Protein AF-A0A226QR18-F1 (afdb_monomer_lite)

Secondary structure (DSSP, 8-state):
--HHHHHHHHHTT--S-EEEEE-S--HHHHHHHHHHHHHHHHTTS--S-EEEEETT------SEE-HHHHHHHHHTT--EEEEETTEEEEEEE-TTS-EEEEETTTEEEE----HHHHT---EEE-----

InterPro domains:
  IPR021361 Thoeris anti-defense 2-like domain [PF11195] (66-125)

pLDDT: mean 78.33, std 12.56, range [46.28, 95.0]

Structure (mmCIF, N/CA/C/O backbone):
data_AF-A0A226QR18-F1
#
_entry.id   AF-A0A226QR18-F1
#
loop_
_atom_site.group_PDB
_atom_site.id
_atom_site.type_symbol
_atom_site.label_atom_id
_atom_site.label_alt_id
_atom_site.label_comp_id
_atom_site.label_asym_id
_atom_site.label_entity_id
_atom_site.label_seq_id
_atom_site.pdbx_PDB_ins_code
_atom_site.Cartn_x
_atom_site.Cartn_y
_atom_site.Cartn_z
_atom_site.occupancy
_atom_site.B_iso_or_equiv
_atom_site.auth_seq_id
_atom_site.auth_comp_id
_atom_site.auth_asym_id
_atom_site.auth_atom_id
_atom_site.pdbx_PDB_model_num
ATOM 1 N N . MET A 1 1 ? -28.502 -6.428 19.969 1.00 50.62 1 MET A N 1
ATOM 2 C CA . MET A 1 1 ? -27.134 -6.915 20.246 1.00 50.62 1 MET A CA 1
ATOM 3 C C . MET A 1 1 ? -26.807 -8.050 19.270 1.00 50.62 1 MET A C 1
ATOM 5 O O . MET A 1 1 ? -26.793 -9.192 19.684 1.00 50.62 1 MET A O 1
ATOM 9 N N . GLU A 1 2 ? -26.630 -7.766 17.968 1.00 59.41 2 GLU A N 1
ATOM 10 C CA . GLU A 1 2 ? -26.354 -8.822 16.955 1.00 59.41 2 GLU A CA 1
ATOM 11 C C . GLU A 1 2 ? -25.460 -8.353 15.786 1.00 59.41 2 GLU A C 1
ATOM 13 O O . GLU A 1 2 ? -24.619 -9.111 15.307 1.00 59.41 2 GLU A O 1
ATOM 18 N N . LEU A 1 3 ? -25.562 -7.093 15.339 1.00 60.28 3 LEU A N 1
ATOM 19 C CA . LEU A 1 3 ? -24.809 -6.624 14.164 1.00 60.28 3 LEU A CA 1
ATOM 20 C C . LEU A 1 3 ? -23.315 -6.389 14.454 1.00 60.28 3 LEU A C 1
ATOM 22 O O . LEU A 1 3 ? -22.453 -6.829 13.695 1.00 60.28 3 LEU A O 1
ATOM 26 N N . ILE A 1 4 ? -23.018 -5.720 15.573 1.00 61.19 4 ILE A N 1
ATOM 27 C CA . ILE A 1 4 ? -21.651 -5.362 15.980 1.00 61.19 4 ILE A CA 1
ATOM 28 C C . ILE A 1 4 ? -20.818 -6.613 16.265 1.00 61.19 4 ILE A C 1
ATOM 30 O O . ILE A 1 4 ? -19.683 -6.705 15.810 1.00 61.19 4 ILE A O 1
ATOM 34 N N . GLU A 1 5 ? -21.377 -7.610 16.952 1.00 64.81 5 GLU A N 1
ATOM 35 C CA . GLU A 1 5 ? -20.642 -8.838 17.279 1.00 64.81 5 GLU A CA 1
ATOM 36 C C . GLU A 1 5 ? -20.319 -9.673 16.034 1.00 64.81 5 GLU A C 1
ATOM 38 O O . GLU A 1 5 ? -19.185 -10.121 15.873 1.00 64.81 5 GLU A O 1
ATOM 43 N N . SER A 1 6 ? -21.270 -9.793 15.102 1.00 64.75 6 SER A N 1
ATOM 44 C CA . SER A 1 6 ? -21.049 -10.422 13.792 1.00 64.75 6 SER A CA 1
ATOM 45 C C . SER A 1 6 ? -19.960 -9.707 12.978 1.00 64.75 6 SER A C 1
ATOM 47 O O . SER A 1 6 ? -19.126 -10.353 12.335 1.00 64.75 6 SER A O 1
ATOM 49 N N . TYR A 1 7 ? -19.921 -8.373 13.031 1.00 63.09 7 TYR A N 1
ATOM 50 C CA . TYR A 1 7 ? -18.890 -7.579 12.360 1.00 63.09 7 TYR A CA 1
ATOM 51 C C . TYR A 1 7 ? -17.508 -7.783 12.994 1.00 63.09 7 TYR A C 1
ATOM 53 O O . TYR A 1 7 ? -16.517 -7.975 12.289 1.00 63.09 7 TYR A O 1
ATOM 61 N N . LEU A 1 8 ? -17.453 -7.815 14.326 1.00 59.69 8 LEU A N 1
ATOM 62 C CA . LEU A 1 8 ? -16.226 -8.019 15.095 1.00 59.69 8 LEU A CA 1
ATOM 63 C C . LEU A 1 8 ? -15.634 -9.420 14.892 1.00 59.69 8 LEU A C 1
ATOM 65 O O . LEU A 1 8 ? -14.422 -9.551 14.747 1.00 59.69 8 LEU A O 1
ATOM 69 N N . GLU A 1 9 ? -16.463 -10.461 14.806 1.00 65.69 9 GLU A N 1
ATOM 70 C CA . GLU A 1 9 ? -16.000 -11.823 14.500 1.00 65.69 9 GLU A CA 1
ATOM 71 C C . GLU A 1 9 ? -15.405 -11.949 13.090 1.00 65.69 9 GLU A C 1
ATOM 73 O O . GLU A 1 9 ? -14.423 -12.664 12.878 1.00 65.69 9 GLU A O 1
ATOM 78 N N . LYS A 1 10 ? -15.948 -11.217 12.111 1.00 61.03 10 LYS A N 1
ATOM 79 C CA . LYS A 1 10 ? -15.353 -11.144 10.768 1.00 61.03 10 LYS A CA 1
ATOM 80 C C . LYS A 1 10 ? -14.049 -10.344 10.770 1.00 61.03 10 LYS A C 1
ATOM 82 O O . LYS A 1 10 ? -13.107 -10.737 10.081 1.00 61.03 10 LYS A O 1
ATOM 87 N N . ALA A 1 11 ? -13.974 -9.280 11.568 1.00 54.91 11 ALA A N 1
ATOM 88 C CA . ALA A 1 11 ? -12.797 -8.423 11.673 1.00 54.91 11 ALA A CA 1
ATOM 89 C C . ALA A 1 11 ? -11.577 -9.124 12.308 1.00 54.91 11 ALA A C 1
ATOM 91 O O . ALA A 1 11 ? -10.441 -8.900 11.906 1.00 54.91 11 ALA A O 1
ATOM 92 N N . LYS A 1 12 ? -11.767 -10.073 13.228 1.00 53.94 12 LYS A N 1
ATOM 93 C CA . LYS A 1 12 ? -10.640 -10.840 13.803 1.00 53.94 12 LYS A CA 1
ATOM 94 C C . LYS A 1 12 ? -9.809 -11.625 12.775 1.00 53.94 12 LYS A C 1
ATOM 96 O O . LYS A 1 12 ? -8.713 -12.079 13.090 1.00 53.94 12 LYS A O 1
ATOM 101 N N . LYS A 1 13 ? -10.332 -11.853 11.564 1.00 52.81 13 LYS A N 1
ATOM 102 C CA . LYS A 1 13 ? -9.700 -12.712 10.548 1.00 52.81 13 LYS A CA 1
ATOM 103 C C . LYS A 1 13 ? -8.825 -11.956 9.548 1.00 52.81 13 LYS A C 1
ATOM 105 O O . LYS A 1 13 ? -8.125 -12.604 8.773 1.00 52.81 13 LYS A O 1
ATOM 110 N N . VAL A 1 14 ? -8.854 -10.621 9.531 1.00 53.50 14 VAL A N 1
ATOM 111 C CA . VAL A 1 14 ? -8.128 -9.819 8.535 1.00 53.50 14 VAL A CA 1
ATOM 112 C C . VAL A 1 14 ? -7.286 -8.752 9.234 1.00 53.50 14 VAL A C 1
ATOM 114 O O . VAL A 1 14 ? -7.810 -7.833 9.854 1.00 53.50 14 VAL A O 1
ATOM 117 N N . ARG A 1 15 ? -5.958 -8.841 9.099 1.00 53.34 15 ARG A N 1
ATOM 118 C CA . ARG A 1 15 ? -5.044 -7.776 9.541 1.00 53.34 15 ARG A CA 1
ATOM 119 C C . ARG A 1 15 ? -5.140 -6.585 8.589 1.00 53.34 15 ARG A C 1
ATOM 121 O O . ARG A 1 15 ? -4.939 -6.752 7.386 1.00 53.34 15 ARG A O 1
ATOM 128 N N . GLY A 1 16 ? -5.411 -5.390 9.111 1.00 63.72 16 GLY A N 1
ATOM 129 C CA . GLY A 1 16 ? -5.528 -4.185 8.289 1.00 63.72 16 GLY A CA 1
ATOM 130 C C . GLY A 1 16 ? -6.109 -2.981 9.023 1.00 63.72 16 GLY A C 1
ATOM 131 O O . GLY A 1 16 ? -6.054 -2.902 10.243 1.00 63.72 16 GLY A O 1
ATOM 132 N N . VAL A 1 17 ? -6.651 -2.035 8.259 1.00 63.69 17 VAL A N 1
ATOM 133 C CA . VAL A 1 17 ? -7.432 -0.901 8.769 1.00 63.69 17 VAL A CA 1
ATOM 134 C C . VAL A 1 17 ? -8.879 -1.130 8.360 1.00 63.69 17 VAL A C 1
ATOM 136 O O . VAL A 1 17 ? -9.155 -1.330 7.176 1.00 63.69 17 VAL A O 1
ATOM 139 N N . TYR A 1 18 ? -9.793 -1.117 9.326 1.00 68.88 18 TYR A N 1
ATOM 140 C CA . TYR A 1 18 ? -11.221 -1.237 9.058 1.00 68.88 18 TYR A CA 1
ATOM 141 C C . TYR A 1 18 ? -11.790 0.121 8.692 1.00 68.88 18 TYR A C 1
ATOM 143 O O . TYR A 1 18 ? -11.457 1.120 9.322 1.00 68.88 18 TYR A O 1
ATOM 151 N N . VAL A 1 19 ? -12.674 0.152 7.699 1.00 71.44 19 VAL A N 1
ATOM 152 C CA . VAL A 1 19 ? -13.424 1.356 7.348 1.00 71.44 19 VAL A CA 1
ATOM 153 C C . VAL A 1 19 ? -14.912 1.079 7.489 1.00 71.44 19 VAL A C 1
ATOM 155 O O . VAL A 1 19 ? -15.423 0.126 6.900 1.00 71.44 19 VAL A O 1
ATOM 158 N N . LEU A 1 20 ? -15.604 1.921 8.253 1.00 75.88 20 LEU A N 1
ATOM 159 C CA . LEU A 1 20 ? -17.059 1.939 8.342 1.00 75.88 20 LEU A CA 1
ATOM 160 C C . LEU A 1 20 ? -17.583 3.180 7.618 1.00 75.88 20 LEU A C 1
ATOM 162 O O . LEU A 1 20 ? -17.294 4.304 8.029 1.00 75.88 20 LEU A O 1
ATOM 166 N N . LYS A 1 21 ? -18.346 2.962 6.541 1.00 76.50 21 LYS A N 1
ATOM 167 C CA . LYS A 1 21 ? -19.142 4.012 5.899 1.00 76.50 21 LYS A CA 1
ATOM 168 C C . LYS A 1 21 ? -20.423 4.221 6.685 1.00 76.50 21 LYS A C 1
ATOM 170 O O . LYS A 1 21 ? -21.159 3.270 6.936 1.00 76.50 21 LYS A O 1
ATOM 175 N N . VAL A 1 22 ? -20.665 5.466 7.057 1.00 78.25 22 VAL A N 1
ATOM 176 C CA . VAL A 1 22 ? -21.729 5.852 7.971 1.00 78.25 22 VAL A CA 1
ATOM 177 C C . VAL A 1 22 ? -22.742 6.696 7.216 1.00 78.25 22 VAL A C 1
ATOM 179 O O . VAL A 1 22 ? -22.421 7.799 6.779 1.00 78.25 22 VAL A O 1
ATOM 182 N N . ARG A 1 23 ? -23.961 6.175 7.081 1.00 79.00 23 ARG A N 1
ATOM 183 C CA . ARG A 1 23 ? -25.101 6.878 6.494 1.00 79.00 23 ARG A CA 1
ATOM 184 C C . ARG A 1 23 ? -26.214 6.967 7.524 1.00 79.00 23 ARG A C 1
ATOM 186 O O . ARG A 1 23 ? -26.588 5.931 8.064 1.00 79.00 23 ARG A O 1
ATOM 193 N N . ASP A 1 24 ? -26.752 8.165 7.734 1.00 75.94 24 ASP A N 1
ATOM 194 C CA . ASP A 1 24 ? -27.966 8.382 8.532 1.00 75.94 24 ASP A CA 1
ATOM 195 C C . ASP A 1 24 ? -27.900 7.742 9.945 1.00 75.94 24 ASP A C 1
ATOM 197 O O . ASP A 1 24 ? -28.887 7.199 10.437 1.00 75.94 24 ASP A O 1
ATOM 201 N N . ILE A 1 25 ? -26.724 7.770 10.5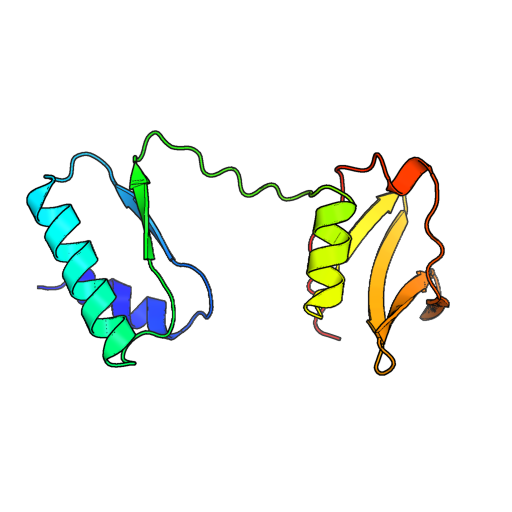94 1.00 78.12 25 ILE A N 1
ATOM 202 C CA . ILE A 1 25 ? -26.531 7.311 11.983 1.00 78.12 25 ILE A CA 1
ATOM 203 C C . ILE A 1 25 ? -26.417 8.531 12.900 1.00 78.12 25 ILE A C 1
ATOM 205 O O . ILE A 1 25 ? -25.688 9.473 12.591 1.00 78.12 25 ILE A O 1
ATOM 209 N N . GLU A 1 26 ? -27.115 8.492 14.035 1.00 82.00 26 GLU A N 1
ATOM 210 C CA . GLU A 1 26 ? -27.022 9.516 15.077 1.00 82.00 26 GLU A CA 1
ATOM 211 C C . GLU A 1 26 ? -25.600 9.613 15.655 1.00 82.00 26 GLU A C 1
ATOM 213 O O . GLU A 1 26 ? -24.907 8.608 15.843 1.00 82.00 26 GLU A O 1
ATOM 218 N N . GLU A 1 27 ? -25.168 10.835 15.968 1.00 75.94 27 GLU A N 1
ATOM 219 C CA . GLU A 1 27 ? -23.818 11.120 16.473 1.00 75.94 27 GLU A CA 1
ATOM 220 C C . GLU A 1 27 ? -23.488 10.335 17.753 1.00 75.94 27 GLU A C 1
ATOM 222 O O . GLU A 1 27 ? -22.382 9.808 17.889 1.00 75.94 27 GLU A O 1
ATOM 227 N N . ASP A 1 28 ? -24.467 10.158 18.641 1.00 80.19 28 ASP A N 1
ATOM 228 C CA . ASP A 1 28 ? -24.303 9.414 19.894 1.00 80.19 28 ASP A CA 1
ATOM 229 C C . ASP A 1 28 ? -24.007 7.926 19.651 1.00 80.19 28 ASP A C 1
ATOM 231 O O . ASP A 1 28 ? -23.137 7.338 20.297 1.00 80.19 28 ASP A O 1
ATOM 235 N N . VAL A 1 29 ? -24.667 7.322 18.659 1.00 81.38 29 VAL A N 1
ATOM 236 C CA . VAL A 1 29 ? -24.448 5.919 18.274 1.00 81.38 29 VAL A CA 1
ATOM 237 C C . VAL A 1 29 ? -23.072 5.750 17.627 1.00 81.38 29 VAL A C 1
ATOM 239 O O . VAL A 1 29 ? -22.364 4.777 17.894 1.00 81.38 29 VAL A O 1
ATOM 242 N N . LEU A 1 30 ? -22.653 6.712 16.801 1.00 76.88 30 LEU A N 1
ATOM 243 C CA . LEU A 1 30 ? -21.306 6.741 16.224 1.00 76.88 30 LEU A CA 1
ATOM 244 C C . LEU A 1 30 ? -20.225 6.833 17.292 1.00 76.88 30 LEU A C 1
ATOM 246 O O . LEU A 1 30 ? -19.231 6.103 17.240 1.00 76.88 30 LEU A O 1
ATOM 250 N N . HIS A 1 31 ? -20.432 7.716 18.264 1.00 78.12 31 HIS A N 1
ATOM 251 C CA . HIS A 1 31 ? -19.537 7.872 19.393 1.00 78.12 31 HIS A CA 1
ATOM 252 C C . HIS A 1 31 ? -19.434 6.571 20.195 1.00 78.12 31 HIS A C 1
ATOM 254 O O . HIS A 1 31 ? -18.327 6.117 20.491 1.00 78.12 31 HIS A O 1
ATOM 260 N N . GLU A 1 32 ? -20.562 5.917 20.477 1.00 84.75 32 GLU A N 1
ATOM 261 C CA . GLU A 1 32 ? -20.587 4.638 21.187 1.00 84.75 32 GLU A CA 1
ATOM 262 C C . GLU A 1 32 ? -19.796 3.551 20.441 1.00 84.75 32 GLU A C 1
ATOM 264 O O . GLU A 1 32 ? -18.960 2.867 21.040 1.00 84.75 32 GLU A O 1
ATOM 269 N N . ILE A 1 33 ? -19.983 3.432 19.121 1.00 83.38 33 ILE A N 1
ATOM 270 C CA . ILE A 1 33 ? -19.230 2.492 18.277 1.00 83.38 33 ILE A CA 1
ATOM 271 C C . ILE A 1 33 ? -17.723 2.774 18.361 1.00 83.38 33 ILE A C 1
ATOM 273 O O . ILE A 1 33 ? -16.928 1.845 18.538 1.00 83.38 33 ILE A O 1
ATOM 277 N N . ALA A 1 34 ? -17.322 4.046 18.279 1.00 80.69 34 ALA A N 1
ATOM 278 C CA . ALA A 1 34 ? -15.925 4.464 18.373 1.00 80.69 34 ALA A CA 1
ATOM 279 C C . ALA A 1 34 ? -15.291 4.067 19.713 1.00 80.69 34 ALA A C 1
ATOM 281 O O . ALA A 1 34 ? -14.183 3.522 19.757 1.00 80.69 34 ALA A O 1
ATOM 282 N N . VAL A 1 35 ? -16.009 4.329 20.810 1.00 85.25 35 VAL A N 1
ATOM 283 C CA . VAL A 1 35 ? -15.567 4.042 22.177 1.00 85.25 35 VAL A CA 1
ATOM 284 C C . VAL A 1 35 ? -15.433 2.537 22.390 1.00 85.25 35 VAL A C 1
ATOM 286 O O . VAL A 1 35 ? -14.382 2.079 22.845 1.00 85.25 35 VAL A O 1
ATOM 289 N N . GLN A 1 36 ? -16.444 1.752 22.002 1.00 86.56 36 GLN A N 1
ATOM 290 C CA . GLN A 1 36 ? -16.404 0.294 22.136 1.00 86.56 36 GLN A CA 1
ATOM 291 C C . GLN A 1 36 ? -15.271 -0.327 21.309 1.00 86.56 36 GLN A C 1
ATOM 293 O O . GLN A 1 36 ? -14.584 -1.232 21.790 1.00 86.56 36 GLN A O 1
ATOM 298 N N . TRP A 1 37 ? -15.032 0.163 20.088 1.00 83.75 37 TRP A N 1
ATOM 299 C CA . TRP A 1 37 ? -13.929 -0.315 19.253 1.00 83.75 37 TRP A CA 1
ATOM 300 C C . TRP A 1 37 ? -12.568 0.003 19.878 1.00 83.75 37 TRP A C 1
ATOM 302 O O . TRP A 1 37 ? -11.718 -0.875 20.006 1.00 83.75 37 TRP A O 1
ATOM 312 N N . SER A 1 38 ? -12.371 1.247 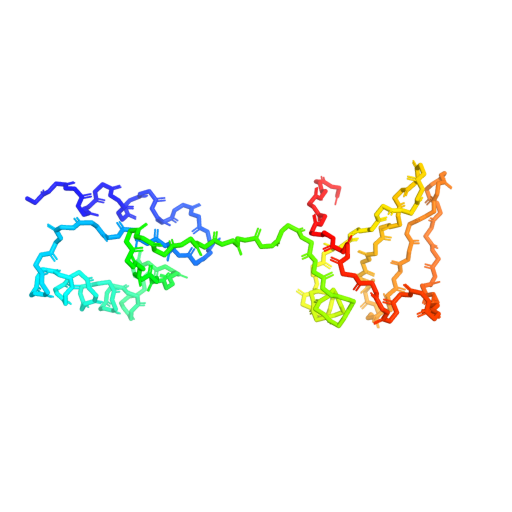20.323 1.00 83.44 38 SER A N 1
ATOM 313 C CA . SER A 1 38 ? -11.135 1.685 20.981 1.00 83.44 38 SER A CA 1
ATOM 314 C C . SER A 1 38 ? -10.827 0.857 22.229 1.00 83.44 38 SER A C 1
ATOM 316 O O . SER A 1 38 ? -9.685 0.442 22.434 1.00 83.44 38 SER A O 1
ATOM 318 N N . GLN A 1 39 ? -11.848 0.551 23.033 1.00 87.25 39 GLN A N 1
ATOM 319 C CA . GLN A 1 39 ? -11.692 -0.286 24.216 1.00 87.25 39 GLN A CA 1
ATOM 320 C C . GLN A 1 39 ? -11.279 -1.716 23.841 1.00 87.25 39 GLN A C 1
ATOM 322 O O . GLN A 1 39 ? -10.279 -2.215 24.347 1.00 87.25 39 GLN A O 1
ATOM 327 N N . ARG A 1 40 ? -11.953 -2.341 22.867 1.00 84.44 40 ARG A N 1
ATOM 328 C CA . ARG A 1 40 ? -11.609 -3.699 22.409 1.00 84.44 40 ARG A CA 1
ATOM 329 C C . ARG A 1 40 ? -10.218 -3.787 21.770 1.00 84.44 40 ARG A C 1
ATOM 331 O O . ARG A 1 40 ? -9.586 -4.838 21.861 1.00 84.44 40 ARG A O 1
ATOM 338 N N . LEU A 1 41 ? -9.739 -2.712 21.140 1.00 81.19 41 LEU A N 1
ATOM 339 C CA . LEU A 1 41 ? -8.373 -2.615 20.614 1.00 81.19 41 LEU A CA 1
ATOM 340 C C . LEU A 1 41 ? -7.339 -2.578 21.745 1.00 81.19 41 LEU A C 1
ATOM 342 O O . LEU A 1 41 ? -6.341 -3.290 21.683 1.00 81.19 41 LEU A O 1
ATOM 346 N N . LYS A 1 42 ? -7.589 -1.786 22.797 1.00 84.94 42 LYS A N 1
ATOM 347 C CA . LYS A 1 42 ? -6.730 -1.736 23.994 1.00 84.94 42 LYS A CA 1
ATOM 348 C C . LYS A 1 42 ? -6.697 -3.073 24.733 1.00 84.94 42 LYS A C 1
ATOM 350 O O . LYS A 1 42 ? -5.636 -3.480 25.193 1.00 84.94 42 LYS A O 1
ATOM 355 N N . ASP A 1 43 ? -7.834 -3.761 24.784 1.00 87.31 43 ASP A N 1
ATOM 356 C CA . ASP A 1 43 ? -7.977 -5.065 25.435 1.00 87.31 43 ASP A CA 1
ATOM 357 C C . ASP A 1 43 ? -7.413 -6.222 24.580 1.00 87.31 43 ASP A C 1
ATOM 359 O O . ASP A 1 43 ? -7.457 -7.381 24.991 1.00 87.31 43 ASP A O 1
ATOM 363 N N . GLY A 1 44 ? -6.891 -5.936 23.378 1.00 80.50 44 GLY A N 1
ATOM 364 C CA . GLY A 1 44 ? -6.292 -6.928 22.479 1.00 80.50 44 GLY A CA 1
ATOM 365 C C . GLY A 1 44 ? -7.292 -7.906 21.848 1.00 80.50 44 GLY A C 1
ATOM 366 O O . GLY A 1 44 ? -6.888 -8.927 21.296 1.00 80.50 44 GLY A O 1
ATOM 367 N N . ILE A 1 45 ? -8.595 -7.616 21.926 1.00 81.12 45 ILE A N 1
ATOM 368 C CA . ILE A 1 45 ? -9.674 -8.450 21.365 1.00 81.12 45 ILE A CA 1
ATOM 369 C C . ILE A 1 45 ? -9.738 -8.311 19.837 1.00 81.12 45 ILE A C 1
ATOM 371 O O . ILE A 1 45 ? -10.129 -9.247 19.134 1.00 81.12 45 ILE A O 1
ATOM 375 N N . ILE A 1 46 ? -9.367 -7.135 19.338 1.00 74.81 46 ILE A N 1
ATOM 376 C CA . ILE A 1 46 ? -9.198 -6.809 17.922 1.00 74.81 46 ILE A CA 1
ATOM 377 C C . ILE A 1 46 ? -7.788 -6.256 17.712 1.00 74.81 46 ILE A C 1
ATOM 379 O O . ILE A 1 46 ? -7.220 -5.633 18.604 1.00 74.81 46 ILE A O 1
ATOM 383 N N . ASP A 1 47 ? -7.223 -6.478 16.532 1.00 73.69 47 ASP A N 1
ATOM 384 C CA . ASP A 1 47 ? -5.822 -6.189 16.204 1.00 73.69 47 ASP A CA 1
ATOM 385 C C . ASP A 1 47 ? -5.660 -5.025 15.213 1.00 73.69 47 ASP A C 1
ATOM 387 O O . ASP A 1 47 ? -4.573 -4.789 14.681 1.00 73.69 47 ASP A O 1
ATOM 391 N N . ALA A 1 48 ? -6.7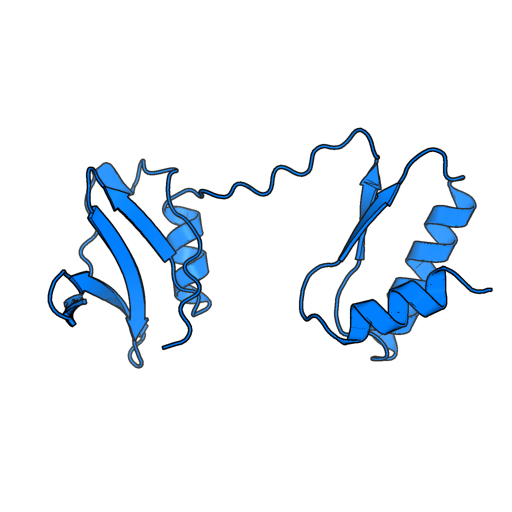44 -4.290 14.964 1.00 73.00 48 ALA A N 1
ATOM 392 C CA . ALA A 1 48 ? -6.834 -3.326 13.882 1.00 73.00 48 ALA A CA 1
ATOM 393 C C . ALA A 1 48 ? -7.670 -2.088 14.254 1.00 73.00 48 ALA A C 1
ATOM 395 O O . ALA A 1 48 ? -8.741 -2.212 14.861 1.00 73.00 48 ALA A O 1
ATOM 396 N N . PRO A 1 49 ? -7.232 -0.880 13.858 1.00 74.00 49 PRO A N 1
ATOM 397 C CA . PRO A 1 49 ? -8.000 0.341 14.069 1.00 74.00 49 PRO A CA 1
ATOM 398 C C . PRO A 1 49 ? -9.216 0.419 13.129 1.00 74.00 49 PRO A C 1
ATOM 400 O O . PRO A 1 49 ? -9.184 -0.099 12.009 1.00 74.00 49 PRO A O 1
ATOM 403 N N . LEU A 1 50 ? -10.268 1.110 13.582 1.00 80.00 50 LEU A N 1
ATOM 404 C CA . LEU A 1 50 ? -11.446 1.471 12.790 1.00 80.00 50 LEU A CA 1
ATOM 405 C C . LEU A 1 50 ? -11.385 2.947 12.409 1.00 80.00 50 LEU A C 1
ATOM 407 O O . LEU A 1 50 ? -11.222 3.808 13.271 1.00 80.00 50 LEU A O 1
ATOM 411 N N . ILE A 1 51 ? -11.567 3.229 11.125 1.00 74.81 51 ILE A N 1
ATOM 412 C CA . ILE A 1 51 ? -11.794 4.564 10.584 1.00 74.81 51 ILE A CA 1
ATOM 413 C C . ILE A 1 51 ? -13.273 4.659 10.215 1.00 74.81 51 ILE A C 1
ATOM 415 O O . ILE A 1 51 ? -13.784 3.849 9.443 1.00 74.81 51 ILE A O 1
ATOM 419 N N . MET A 1 52 ? -13.967 5.651 10.762 1.00 75.44 52 MET A N 1
ATOM 420 C CA . MET A 1 52 ? -15.340 5.962 10.370 1.00 75.44 52 MET A CA 1
ATOM 421 C C . MET A 1 52 ? -15.314 7.113 9.378 1.00 75.44 52 MET A C 1
ATOM 423 O O . MET A 1 52 ? -14.655 8.124 9.619 1.00 75.44 52 MET A O 1
ATOM 427 N N . ILE A 1 53 ? -16.016 6.947 8.264 1.00 74.50 53 ILE A N 1
ATOM 428 C CA . ILE A 1 53 ? -16.136 7.971 7.231 1.00 74.50 53 ILE A CA 1
ATOM 429 C C . ILE A 1 53 ? -17.611 8.238 6.923 1.00 74.50 53 ILE A C 1
ATOM 431 O O . ILE A 1 53 ? -18.418 7.302 6.950 1.00 74.50 53 ILE A O 1
ATOM 435 N N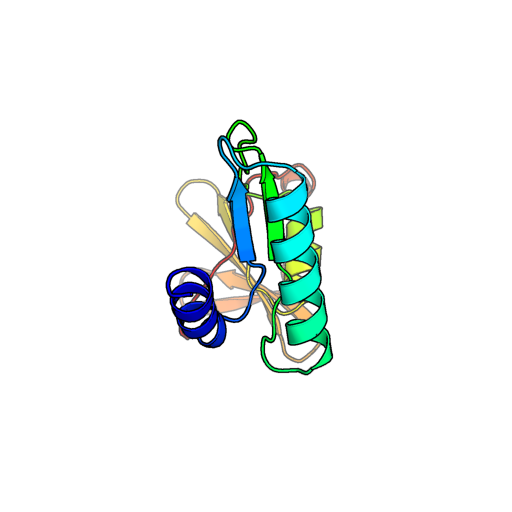 . PRO A 1 54 ? -17.977 9.485 6.596 1.00 70.31 54 PRO A N 1
ATOM 436 C CA . PRO A 1 54 ? -19.303 9.778 6.069 1.00 70.31 54 PRO A CA 1
ATOM 437 C C . PRO A 1 54 ? -19.572 8.999 4.775 1.00 70.31 54 PRO A C 1
ATOM 439 O O . PRO A 1 54 ? -18.649 8.716 4.010 1.00 70.31 54 PRO A O 1
ATOM 442 N N . ASP A 1 55 ? -20.824 8.644 4.504 1.00 73.94 55 ASP A N 1
ATOM 443 C CA . ASP A 1 55 ? -21.205 7.866 3.318 1.00 73.94 55 ASP A CA 1
ATOM 444 C C . ASP A 1 55 ? -20.908 8.577 1.991 1.00 73.94 55 ASP A C 1
ATOM 446 O O . ASP A 1 55 ? -20.506 7.923 1.022 1.00 73.94 55 ASP A O 1
ATOM 450 N N . TYR A 1 56 ? -21.032 9.905 1.994 1.00 62.94 56 TYR A N 1
ATOM 451 C CA . TYR A 1 56 ? -20.689 10.802 0.898 1.00 62.94 56 TYR A CA 1
ATOM 452 C C . TYR A 1 56 ? -19.179 10.945 0.685 1.00 62.94 56 TYR A C 1
ATOM 454 O O . TYR A 1 56 ? -18.759 11.468 -0.345 1.00 62.94 56 TYR A O 1
ATOM 462 N N . ALA A 1 57 ? -18.347 10.501 1.634 1.00 53.81 57 ALA A N 1
ATOM 463 C CA . ALA A 1 57 ? -16.910 10.472 1.431 1.00 53.81 57 ALA A CA 1
ATOM 464 C C . ALA A 1 57 ? -16.552 9.288 0.521 1.00 53.81 57 ALA A C 1
ATOM 466 O O . ALA A 1 57 ? -16.715 8.106 0.861 1.00 53.81 57 ALA A O 1
ATOM 467 N N . GLU A 1 58 ? -16.041 9.604 -0.663 1.00 55.28 58 GLU A N 1
ATOM 468 C CA . GLU A 1 58 ? -15.358 8.625 -1.494 1.00 55.28 58 GLU A CA 1
ATOM 469 C C . GLU A 1 58 ? -13.948 8.426 -0.933 1.00 55.28 58 GLU A C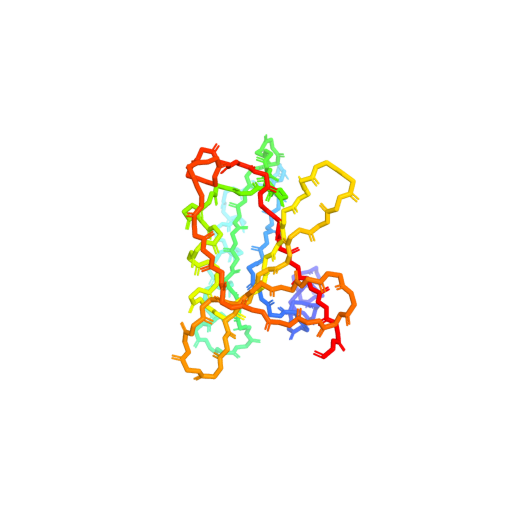 1
ATOM 471 O O . GLU A 1 58 ? -13.131 9.343 -0.887 1.00 55.28 58 GLU A O 1
ATOM 476 N N . LEU A 1 59 ? -13.677 7.216 -0.433 1.00 54.06 59 LEU A N 1
ATOM 477 C CA . LEU A 1 59 ? -12.304 6.770 -0.247 1.00 54.06 59 LEU A CA 1
ATOM 478 C C . LEU A 1 59 ? -11.845 6.196 -1.572 1.00 54.06 59 LEU A C 1
ATOM 480 O O . LEU A 1 59 ? -12.058 5.014 -1.857 1.00 54.06 59 LEU A O 1
ATOM 484 N N . ASP A 1 60 ? -11.187 7.036 -2.351 1.00 50.91 60 ASP A N 1
ATOM 485 C CA . ASP A 1 60 ? -10.361 6.550 -3.433 1.00 50.91 60 ASP A CA 1
ATOM 486 C C . ASP A 1 60 ? -9.116 5.925 -2.816 1.00 50.91 60 ASP A C 1
ATOM 488 O O . ASP A 1 60 ? -8.150 6.586 -2.436 1.00 50.91 60 ASP A O 1
ATOM 492 N N . TYR A 1 61 ? -9.146 4.601 -2.686 1.00 54.19 61 TYR A N 1
ATOM 493 C CA . TYR A 1 61 ? -7.903 3.857 -2.603 1.00 54.19 61 TYR A CA 1
ATOM 494 C C . TYR A 1 61 ? -7.231 4.021 -3.954 1.00 54.19 61 TYR A C 1
ATOM 496 O O . TYR A 1 61 ? -7.554 3.298 -4.902 1.00 54.19 61 TYR A O 1
ATOM 504 N N . GLU A 1 62 ? -6.327 4.992 -4.048 1.00 59.16 62 GLU A N 1
ATOM 505 C CA . GLU A 1 62 ? -5.488 5.117 -5.222 1.00 59.16 62 GLU A CA 1
ATOM 506 C C . GLU A 1 62 ? -4.820 3.755 -5.444 1.00 59.16 62 GLU A C 1
ATOM 508 O O . GLU A 1 62 ? -4.072 3.245 -4.610 1.00 59.16 62 GLU A O 1
ATOM 513 N N . LYS A 1 63 ? -5.174 3.089 -6.546 1.00 65.88 63 LYS A N 1
ATOM 514 C CA . LYS A 1 63 ? -4.542 1.816 -6.925 1.00 65.88 63 LYS A CA 1
ATOM 515 C C . LYS A 1 63 ? -3.085 2.033 -7.323 1.00 65.88 63 LYS A C 1
ATOM 517 O O . LYS A 1 63 ? -2.305 1.083 -7.336 1.00 65.88 63 LYS A O 1
ATOM 522 N N . MET A 1 64 ? -2.776 3.277 -7.667 1.00 81.75 64 MET A N 1
ATOM 523 C CA . MET A 1 64 ? -1.526 3.761 -8.199 1.00 81.75 64 MET A CA 1
ATOM 524 C C . MET A 1 64 ? -1.007 4.881 -7.305 1.00 81.75 64 MET A C 1
ATOM 526 O O . MET A 1 64 ? -1.775 5.728 -6.884 1.00 81.75 64 MET A O 1
ATOM 530 N N . PHE A 1 65 ? 0.282 4.887 -7.011 1.00 85.75 65 PHE A N 1
ATOM 531 C CA . PHE A 1 65 ? 0.898 5.824 -6.089 1.00 85.75 65 PHE A CA 1
ATOM 532 C C . PHE A 1 65 ? 2.059 6.552 -6.760 1.00 85.75 65 PHE A C 1
ATOM 534 O O . PHE A 1 65 ? 2.621 6.094 -7.762 1.00 85.75 65 PHE A O 1
ATOM 541 N N . THR A 1 66 ? 2.470 7.664 -6.153 1.00 89.56 66 THR A N 1
ATOM 542 C CA . THR A 1 66 ? 3.708 8.357 -6.516 1.00 89.56 66 THR A CA 1
ATOM 543 C C . THR A 1 66 ? 4.929 7.463 -6.298 1.00 89.56 66 THR A C 1
ATOM 545 O O . THR A 1 66 ? 4.930 6.556 -5.458 1.00 89.56 66 THR A O 1
ATOM 548 N N . PHE A 1 67 ? 6.017 7.746 -7.012 1.00 90.56 67 PHE A N 1
ATOM 549 C CA . PHE A 1 67 ? 7.293 7.062 -6.800 1.00 90.56 67 PHE A CA 1
ATOM 550 C C . PHE A 1 67 ? 7.810 7.179 -5.364 1.00 90.56 67 PHE A C 1
ATOM 552 O O . PHE A 1 67 ? 8.299 6.198 -4.806 1.00 90.56 67 PHE A O 1
ATOM 559 N N . GLU A 1 68 ? 7.642 8.338 -4.721 1.00 89.12 68 GLU A N 1
ATOM 560 C CA . GLU A 1 68 ? 8.003 8.516 -3.312 1.00 89.12 68 GLU A CA 1
ATOM 561 C C . GLU A 1 68 ? 7.265 7.511 -2.417 1.00 89.12 68 GLU A C 1
ATOM 563 O O . GLU A 1 68 ? 7.875 6.816 -1.597 1.00 89.12 68 GLU A O 1
ATOM 568 N N . ARG A 1 69 ? 5.950 7.374 -2.615 1.00 87.44 69 ARG A N 1
ATOM 569 C CA . ARG A 1 69 ? 5.132 6.427 -1.859 1.00 87.44 69 ARG A CA 1
ATOM 570 C C . ARG A 1 69 ? 5.513 4.980 -2.169 1.00 87.44 69 ARG A C 1
ATOM 572 O O . ARG A 1 69 ? 5.572 4.161 -1.252 1.00 87.44 69 ARG A O 1
ATOM 579 N N . ALA A 1 70 ? 5.850 4.673 -3.420 1.00 89.00 70 ALA A N 1
ATOM 580 C CA . ALA A 1 70 ? 6.368 3.367 -3.814 1.00 89.00 70 ALA A CA 1
ATOM 581 C C . ALA A 1 70 ? 7.676 3.020 -3.074 1.00 89.00 70 ALA A C 1
ATOM 583 O O . ALA A 1 70 ? 7.823 1.903 -2.576 1.00 89.00 70 ALA A O 1
ATOM 584 N N . MET A 1 71 ? 8.595 3.981 -2.911 1.00 91.44 71 MET A N 1
ATOM 585 C CA . MET A 1 71 ? 9.829 3.783 -2.139 1.00 91.44 71 MET A CA 1
ATOM 586 C C . MET A 1 71 ? 9.556 3.557 -0.647 1.00 91.44 71 MET A C 1
ATOM 588 O O . MET A 1 71 ? 10.211 2.722 -0.022 1.00 91.44 71 MET A O 1
ATOM 592 N N . GLN A 1 72 ? 8.575 4.255 -0.066 1.00 87.81 72 GLN A N 1
ATOM 593 C CA . GLN A 1 72 ? 8.152 4.020 1.321 1.00 87.81 72 GLN A CA 1
ATOM 594 C C . GLN A 1 72 ? 7.601 2.597 1.511 1.00 87.81 72 GLN A C 1
ATOM 596 O O . GLN A 1 72 ? 7.949 1.932 2.485 1.00 87.81 72 GLN A O 1
ATOM 601 N N . ILE A 1 73 ? 6.791 2.112 0.563 1.00 86.38 73 ILE A N 1
ATOM 602 C CA . ILE A 1 73 ? 6.251 0.744 0.568 1.00 86.38 73 ILE A CA 1
ATOM 603 C C . ILE A 1 73 ? 7.373 -0.297 0.444 1.00 86.38 73 ILE A C 1
ATOM 605 O O . ILE A 1 73 ? 7.367 -1.299 1.153 1.00 86.38 73 ILE A O 1
ATOM 609 N N . LEU A 1 74 ? 8.363 -0.071 -0.422 1.00 88.12 74 LEU A N 1
ATOM 610 C CA . LEU A 1 74 ? 9.512 -0.974 -0.548 1.00 88.12 74 LEU A CA 1
ATOM 611 C C . LEU A 1 74 ? 10.302 -1.071 0.763 1.00 88.12 74 LEU A C 1
ATOM 613 O O . LEU A 1 74 ? 10.614 -2.168 1.222 1.00 88.12 74 LEU A O 1
ATOM 617 N N . ARG A 1 75 ? 10.557 0.064 1.426 1.00 84.81 75 ARG A N 1
ATOM 618 C CA . ARG A 1 75 ? 11.247 0.104 2.728 1.00 84.81 75 ARG A CA 1
ATOM 619 C C . ARG A 1 75 ? 10.488 -0.625 3.839 1.00 84.81 75 ARG A C 1
ATOM 621 O O . ARG A 1 75 ? 11.121 -1.134 4.759 1.00 84.81 75 ARG A O 1
ATOM 628 N N . SER A 1 76 ? 9.160 -0.725 3.754 1.00 82.25 76 SER A N 1
ATOM 629 C CA . SER A 1 76 ? 8.347 -1.529 4.678 1.00 82.25 76 SER A CA 1
ATOM 630 C C . SER A 1 76 ? 8.247 -3.010 4.284 1.00 82.25 76 SER A C 1
ATOM 632 O O . SER A 1 76 ? 7.407 -3.731 4.822 1.00 82.25 76 SER A O 1
ATOM 634 N N . LYS A 1 77 ? 9.123 -3.484 3.383 1.00 81.94 77 LYS A N 1
ATOM 635 C CA . LYS A 1 77 ? 9.150 -4.847 2.820 1.00 81.94 77 LYS A CA 1
ATOM 636 C C . LYS A 1 77 ? 7.935 -5.188 1.949 1.00 81.94 77 LYS A C 1
ATOM 638 O O . LYS A 1 77 ? 7.679 -6.360 1.669 1.00 81.94 77 LYS A O 1
ATOM 643 N N . GLY A 1 78 ? 7.191 -4.180 1.499 1.00 85.75 78 GLY A N 1
ATOM 644 C CA . GLY A 1 78 ? 6.204 -4.340 0.441 1.00 85.75 78 GLY A CA 1
ATOM 645 C C . GLY A 1 78 ? 6.868 -4.580 -0.916 1.00 85.75 78 GLY A C 1
ATOM 646 O O . GLY A 1 78 ? 8.066 -4.368 -1.100 1.00 85.75 78 GLY A O 1
ATOM 647 N N . LYS A 1 79 ? 6.070 -5.013 -1.892 1.00 90.88 79 LYS A N 1
ATOM 648 C CA . LYS A 1 79 ? 6.484 -5.140 -3.294 1.00 90.88 79 LYS A CA 1
ATOM 649 C C . LYS A 1 79 ? 5.604 -4.227 -4.139 1.00 90.88 79 LYS A C 1
ATOM 651 O O . LYS A 1 79 ? 4.400 -4.123 -3.890 1.00 90.88 79 LYS A O 1
ATOM 656 N N . VAL A 1 80 ? 6.191 -3.582 -5.139 1.00 91.69 80 VAL A N 1
ATOM 657 C CA . VAL A 1 80 ? 5.473 -2.671 -6.042 1.00 91.69 80 VAL A CA 1
ATOM 658 C C . VAL A 1 80 ? 5.737 -3.040 -7.492 1.00 91.69 80 VAL A C 1
ATOM 660 O O . VAL A 1 80 ? 6.719 -3.710 -7.809 1.00 91.69 80 VAL A O 1
ATOM 663 N N . ARG A 1 81 ? 4.860 -2.609 -8.391 1.00 91.94 81 ARG A N 1
ATOM 664 C CA . ARG A 1 81 ? 5.065 -2.732 -9.831 1.00 91.94 81 ARG A CA 1
ATOM 665 C C . ARG A 1 81 ? 4.611 -1.477 -10.554 1.00 91.94 81 ARG A C 1
ATOM 667 O O . ARG A 1 81 ? 3.718 -0.785 -10.086 1.00 91.94 81 ARG A O 1
ATOM 674 N N . ARG A 1 82 ? 5.175 -1.236 -11.728 1.00 91.06 82 ARG A N 1
ATOM 675 C CA . ARG A 1 82 ? 4.751 -0.172 -12.638 1.00 91.06 82 ARG A CA 1
ATOM 676 C C . ARG A 1 82 ? 4.621 -0.732 -14.040 1.00 91.06 82 ARG A C 1
ATOM 678 O O . ARG A 1 82 ? 5.510 -1.459 -14.491 1.00 91.06 82 ARG A O 1
ATOM 685 N N . ARG A 1 83 ? 3.537 -0.399 -14.736 1.00 84.88 83 ARG A N 1
ATOM 686 C CA . ARG A 1 83 ? 3.375 -0.762 -16.145 1.00 84.88 83 ARG A CA 1
ATOM 687 C C . ARG A 1 83 ? 4.083 0.270 -17.013 1.00 84.88 83 ARG A C 1
ATOM 689 O O . ARG A 1 83 ? 3.648 1.407 -17.109 1.00 84.88 83 ARG A O 1
ATOM 696 N N . ILE A 1 84 ? 5.156 -0.141 -17.676 1.00 80.75 84 ILE A N 1
ATOM 697 C CA . ILE A 1 84 ? 5.860 0.679 -18.659 1.00 80.75 84 ILE A CA 1
ATOM 698 C C . ILE A 1 84 ? 5.617 0.024 -20.017 1.00 80.75 84 ILE A C 1
ATOM 700 O O . ILE A 1 84 ? 6.163 -1.037 -20.316 1.00 80.75 84 ILE A O 1
ATOM 704 N N . TRP A 1 85 ? 4.775 0.660 -20.835 1.00 79.12 85 TRP A N 1
ATOM 705 C CA . TRP A 1 85 ? 4.370 0.159 -22.152 1.00 79.12 85 TRP A CA 1
ATOM 706 C C . TRP A 1 85 ? 3.643 -1.198 -22.031 1.00 79.12 85 TRP A C 1
ATOM 708 O O . TRP A 1 85 ? 2.605 -1.303 -21.368 1.00 79.12 85 TRP A O 1
ATOM 718 N N . SER A 1 86 ? 4.164 -2.245 -22.672 1.00 75.25 86 SER A N 1
ATOM 719 C CA . SER A 1 86 ? 3.629 -3.608 -22.614 1.00 75.25 86 SER A CA 1
ATOM 720 C C . SER A 1 86 ? 4.192 -4.447 -21.461 1.00 75.25 86 SER A C 1
ATOM 722 O O . SER A 1 86 ? 3.717 -5.562 -21.268 1.00 75.25 86 SER A O 1
ATOM 724 N N . ALA A 1 87 ? 5.156 -3.933 -20.688 1.00 79.94 87 ALA A N 1
ATOM 725 C CA . ALA A 1 87 ? 5.867 -4.695 -19.664 1.00 79.94 87 ALA A CA 1
ATOM 726 C C . ALA A 1 87 ? 5.637 -4.141 -18.253 1.00 79.94 87 ALA A C 1
ATOM 728 O O . ALA A 1 87 ? 5.427 -2.942 -18.050 1.00 79.94 87 ALA A O 1
ATOM 729 N N . TYR A 1 88 ? 5.722 -5.018 -17.255 1.00 85.75 88 TYR A N 1
ATOM 730 C CA . TYR A 1 88 ? 5.724 -4.617 -15.853 1.00 85.75 88 TYR A CA 1
ATOM 731 C C . TYR A 1 88 ? 7.153 -4.562 -15.322 1.00 85.75 88 TYR A C 1
ATOM 733 O O . TYR A 1 88 ? 7.921 -5.511 -15.430 1.00 85.75 88 TYR A O 1
ATOM 741 N N . THR A 1 89 ? 7.504 -3.445 -14.695 1.00 89.12 89 THR A N 1
ATOM 742 C CA . THR A 1 89 ? 8.684 -3.359 -13.836 1.00 89.12 89 THR A CA 1
ATOM 743 C C . THR A 1 89 ? 8.254 -3.697 -12.419 1.00 89.12 89 THR A C 1
ATOM 745 O O . THR A 1 89 ? 7.509 -2.930 -11.819 1.00 89.12 89 THR A O 1
ATOM 748 N N . HIS A 1 90 ? 8.702 -4.836 -11.893 1.00 91.69 90 HIS A N 1
ATOM 749 C CA . HIS A 1 90 ? 8.437 -5.250 -10.513 1.00 91.69 90 HIS A CA 1
ATOM 750 C C . HIS A 1 90 ? 9.639 -4.927 -9.638 1.00 91.69 90 HIS A C 1
ATOM 752 O O . HIS A 1 90 ? 10.761 -5.280 -10.003 1.00 91.69 90 HIS A O 1
ATOM 758 N N . LEU A 1 91 ? 9.394 -4.303 -8.488 1.00 92.94 91 LEU A N 1
ATOM 759 C CA . LEU A 1 91 ? 10.413 -3.953 -7.510 1.00 92.94 91 LEU A CA 1
ATOM 760 C C . LEU A 1 91 ? 10.131 -4.606 -6.155 1.00 92.94 91 LEU A C 1
ATOM 762 O O . LEU A 1 91 ? 8.979 -4.726 -5.725 1.00 92.94 91 LEU A O 1
ATOM 766 N N . PHE A 1 92 ? 11.201 -4.990 -5.471 1.00 92.56 92 PHE A N 1
ATOM 767 C CA . PHE A 1 92 ? 11.187 -5.513 -4.106 1.00 92.56 92 PHE A CA 1
ATOM 768 C C . PHE A 1 92 ? 12.510 -5.189 -3.406 1.00 92.56 92 PHE A C 1
ATOM 770 O O . PHE A 1 92 ? 13.444 -4.715 -4.045 1.00 92.56 92 PHE A O 1
ATOM 777 N N . VAL A 1 93 ? 12.586 -5.428 -2.099 1.00 91.38 93 VAL A N 1
ATOM 778 C CA . VAL A 1 93 ? 13.823 -5.281 -1.321 1.00 91.38 93 VAL A CA 1
ATOM 779 C C . VAL A 1 93 ? 14.369 -6.666 -0.986 1.00 91.38 93 VAL A C 1
ATOM 781 O O . VAL A 1 93 ? 13.596 -7.540 -0.588 1.00 91.38 93 VAL A O 1
ATOM 784 N N . ASP A 1 94 ? 15.667 -6.882 -1.191 1.00 91.50 94 ASP A N 1
ATOM 785 C CA . ASP A 1 94 ? 16.338 -8.137 -0.844 1.00 91.50 94 ASP A CA 1
ATOM 786 C C . ASP A 1 94 ? 16.724 -8.218 0.648 1.00 91.50 94 ASP A C 1
ATOM 788 O O . ASP A 1 94 ? 16.305 -7.401 1.472 1.00 91.50 94 ASP A O 1
ATOM 792 N N . GLN A 1 95 ? 17.485 -9.251 1.021 1.00 89.06 95 GLN A N 1
ATOM 793 C CA . GLN A 1 95 ? 17.904 -9.473 2.410 1.00 89.06 95 GLN A CA 1
ATOM 794 C C . GLN A 1 95 ? 18.877 -8.400 2.921 1.00 89.06 95 GLN A C 1
ATOM 796 O O . GLN A 1 95 ? 18.892 -8.131 4.123 1.00 89.06 95 GLN A O 1
ATOM 801 N N . ASP A 1 96 ? 19.617 -7.757 2.018 1.00 90.19 96 ASP A N 1
ATOM 802 C CA . ASP A 1 96 ? 20.629 -6.743 2.319 1.00 90.19 96 ASP A CA 1
ATOM 803 C C . ASP A 1 96 ? 20.055 -5.314 2.292 1.00 90.19 96 ASP A C 1
ATOM 805 O O . ASP A 1 96 ? 20.759 -4.338 2.555 1.00 90.19 96 ASP A O 1
ATOM 809 N N . GLY A 1 97 ? 18.758 -5.168 2.003 1.00 86.88 97 GLY A N 1
ATOM 810 C CA . GLY A 1 97 ? 18.092 -3.869 1.928 1.00 86.88 97 GLY A CA 1
ATOM 811 C C . GLY A 1 97 ? 18.224 -3.179 0.567 1.00 86.88 97 GLY A C 1
ATOM 812 O O . GLY A 1 97 ? 17.860 -2.007 0.443 1.00 86.88 97 GLY A O 1
ATOM 813 N N . ILE A 1 98 ? 18.716 -3.879 -0.459 1.00 91.19 98 ILE A N 1
ATOM 814 C CA . ILE A 1 98 ? 18.883 -3.353 -1.814 1.00 91.19 98 ILE A CA 1
ATOM 815 C C . ILE A 1 98 ? 17.555 -3.464 -2.564 1.00 91.19 98 ILE A C 1
ATOM 817 O O . ILE A 1 98 ? 16.875 -4.491 -2.533 1.00 91.19 98 ILE A O 1
ATOM 821 N N . ILE A 1 99 ? 17.170 -2.390 -3.261 1.00 92.81 99 ILE A N 1
ATOM 822 C CA . ILE A 1 99 ? 15.999 -2.412 -4.139 1.00 92.81 99 ILE A CA 1
ATOM 823 C C . ILE A 1 99 ? 16.366 -3.171 -5.412 1.00 92.81 99 ILE A C 1
ATOM 825 O O . ILE A 1 99 ? 17.222 -2.741 -6.187 1.00 92.81 99 ILE A O 1
ATOM 829 N N . MET A 1 100 ? 15.675 -4.276 -5.646 1.00 93.81 100 MET A N 1
ATOM 830 C CA . MET A 1 100 ? 15.865 -5.157 -6.784 1.00 93.81 100 MET A CA 1
ATOM 831 C C . MET A 1 100 ? 14.718 -5.013 -7.777 1.00 93.81 100 MET A C 1
ATOM 833 O O . MET A 1 100 ? 13.563 -4.811 -7.401 1.00 93.81 100 MET A O 1
ATOM 837 N N . LYS A 1 101 ? 15.042 -5.157 -9.059 1.00 92.62 101 LYS A N 1
ATOM 838 C CA . LYS A 1 101 ? 14.112 -5.203 -10.182 1.00 92.62 101 LYS A CA 1
ATOM 839 C C . LYS A 1 101 ? 14.055 -6.615 -10.755 1.00 92.62 101 LYS A C 1
ATOM 841 O O . LYS A 1 101 ? 15.093 -7.205 -11.053 1.00 92.62 101 LYS A O 1
ATOM 846 N N . TYR A 1 102 ? 12.842 -7.107 -10.994 1.00 88.69 102 TYR A N 1
ATOM 847 C CA . TYR A 1 102 ? 12.627 -8.294 -11.818 1.00 88.69 102 TYR A CA 1
ATOM 848 C C . TYR A 1 102 ? 12.702 -7.930 -13.304 1.00 88.69 102 TYR A C 1
ATOM 850 O O . TYR A 1 102 ? 12.109 -6.940 -13.748 1.00 88.69 102 TYR A O 1
ATOM 858 N N . VAL A 1 103 ? 13.436 -8.733 -14.061 1.00 81.94 103 VAL A N 1
ATOM 859 C CA . VAL A 1 103 ? 13.555 -8.642 -15.514 1.00 81.94 103 VAL A CA 1
ATOM 860 C C . VAL A 1 103 ? 12.923 -9.891 -16.117 1.00 81.94 103 VAL A C 1
ATOM 862 O O . VAL A 1 103 ? 12.970 -10.968 -15.515 1.00 81.94 103 VAL A O 1
ATOM 865 N N . ASP A 1 104 ? 12.330 -9.749 -17.302 1.00 68.75 104 ASP A N 1
ATOM 866 C CA . ASP A 1 104 ? 11.829 -10.886 -18.072 1.00 68.75 104 ASP A CA 1
ATOM 867 C C . ASP A 1 104 ? 12.902 -11.991 -18.146 1.00 68.75 104 ASP A C 1
ATOM 869 O O . ASP A 1 104 ? 14.092 -11.697 -18.279 1.00 68.75 104 ASP A O 1
ATOM 873 N N . HIS A 1 105 ? 12.472 -13.255 -18.022 1.00 68.56 105 HIS A N 1
ATOM 874 C CA . HIS A 1 105 ? 13.303 -14.473 -17.909 1.00 68.56 105 HIS A CA 1
ATOM 875 C C . HIS A 1 105 ? 13.864 -14.832 -16.520 1.00 68.56 105 HIS A C 1
ATOM 877 O O . HIS A 1 105 ? 14.729 -15.698 -16.419 1.00 68.56 105 HIS A O 1
ATOM 883 N N . GLY A 1 106 ? 13.353 -14.245 -15.434 1.00 75.25 106 GLY A N 1
ATOM 884 C CA . GLY A 1 106 ? 13.709 -14.685 -14.076 1.00 75.25 106 GLY A CA 1
ATOM 885 C C . GLY A 1 106 ? 14.979 -14.065 -13.511 1.00 75.25 106 GLY A C 1
ATOM 886 O O . GLY A 1 106 ? 15.379 -14.403 -12.398 1.00 75.25 106 GLY A O 1
ATOM 887 N N . CYS A 1 107 ? 15.599 -13.137 -14.238 1.00 84.44 107 CYS A N 1
ATOM 888 C CA . CYS A 1 107 ? 16.749 -12.402 -13.741 1.00 84.44 107 CYS A CA 1
ATOM 889 C C . CYS A 1 107 ? 16.315 -11.306 -12.762 1.00 84.44 107 CYS A C 1
ATOM 891 O O . CYS A 1 107 ? 15.369 -10.555 -13.006 1.00 84.44 107 CYS A O 1
ATOM 893 N N . VAL A 1 108 ? 17.062 -11.184 -11.668 1.00 90.94 108 VAL A N 1
ATOM 894 C CA . VAL A 1 108 ? 16.899 -10.128 -10.669 1.00 90.94 108 VAL A CA 1
ATOM 895 C C . VAL A 1 108 ? 18.160 -9.274 -10.684 1.00 90.94 108 VAL A C 1
ATOM 897 O O . VAL A 1 108 ? 19.263 -9.803 -10.566 1.00 90.94 108 VAL A O 1
ATOM 900 N N . ILE A 1 109 ? 18.005 -7.961 -10.841 1.00 93.44 109 ILE A N 1
ATOM 901 C CA . ILE A 1 109 ? 19.124 -7.008 -10.884 1.00 93.44 109 ILE A CA 1
ATOM 902 C C . ILE A 1 109 ? 18.876 -5.836 -9.929 1.00 93.44 109 ILE A C 1
ATOM 904 O O . ILE A 1 109 ? 17.713 -5.507 -9.687 1.00 93.44 109 ILE A O 1
ATOM 908 N N . PRO A 1 110 ? 19.920 -5.162 -9.416 1.00 95.00 110 PRO A N 1
ATOM 909 C CA . PRO A 1 110 ? 19.745 -3.921 -8.671 1.00 95.00 110 PRO A CA 1
ATOM 910 C C . PRO A 1 110 ? 18.987 -2.882 -9.497 1.00 95.00 110 PRO A C 1
ATOM 912 O O . PRO A 1 110 ? 19.274 -2.661 -10.678 1.00 95.00 110 PRO A O 1
ATOM 915 N N . TYR A 1 111 ? 17.996 -2.247 -8.882 1.00 93.25 111 TYR A N 1
ATOM 916 C CA . TYR A 1 111 ? 17.203 -1.222 -9.537 1.00 93.25 111 TYR A CA 1
ATOM 917 C C . TYR A 1 111 ? 17.955 0.110 -9.566 1.00 93.25 111 TYR A C 1
ATOM 919 O O . TYR A 1 111 ? 18.448 0.593 -8.549 1.00 93.25 111 TYR A O 1
ATOM 927 N N . GLN A 1 112 ? 18.007 0.725 -10.747 1.00 92.00 112 GLN A N 1
ATOM 928 C CA . GLN A 1 112 ? 18.534 2.071 -10.939 1.00 92.00 112 GLN A CA 1
ATOM 929 C C . GLN A 1 112 ? 17.378 3.033 -11.200 1.00 92.00 112 GLN A C 1
ATOM 931 O O . GLN A 1 112 ? 16.598 2.826 -12.133 1.00 92.00 112 GLN A O 1
ATOM 936 N N . ILE A 1 113 ? 17.294 4.079 -10.377 1.00 89.62 113 ILE A N 1
ATOM 937 C CA . ILE A 1 113 ? 16.280 5.128 -10.494 1.00 89.62 113 ILE A CA 1
ATOM 938 C C . ILE A 1 113 ? 16.514 5.904 -11.789 1.00 89.62 113 ILE A C 1
ATOM 940 O O . ILE A 1 113 ? 17.633 6.341 -12.063 1.00 89.62 113 ILE A O 1
ATOM 944 N N . LYS A 1 114 ? 15.454 6.097 -12.571 1.00 88.12 114 LYS A N 1
ATOM 945 C CA . LYS A 1 114 ? 15.473 6.920 -13.781 1.00 88.12 114 LYS A CA 1
ATOM 946 C C . LYS A 1 114 ? 14.701 8.217 -13.555 1.00 88.12 114 LYS A C 1
ATOM 948 O O . LYS A 1 114 ? 13.821 8.290 -12.703 1.00 88.12 114 LYS A O 1
ATOM 953 N N . THR A 1 115 ? 14.977 9.240 -14.360 1.00 86.94 115 THR A N 1
ATOM 954 C CA . THR A 1 115 ? 14.301 10.547 -14.258 1.00 86.94 115 THR A CA 1
ATOM 955 C C . THR A 1 115 ? 12.777 10.429 -14.363 1.00 86.94 115 THR A C 1
ATOM 957 O O . THR A 1 115 ? 12.055 11.019 -13.571 1.00 86.94 115 THR A O 1
ATOM 960 N N . ASN A 1 116 ? 12.282 9.589 -15.277 1.00 86.94 116 ASN A N 1
ATOM 961 C CA . ASN A 1 116 ? 10.850 9.344 -15.475 1.00 86.94 116 ASN A CA 1
ATOM 962 C C . ASN A 1 116 ? 10.184 8.558 -14.332 1.00 86.94 116 ASN A C 1
ATOM 964 O O . ASN A 1 116 ? 8.969 8.351 -14.359 1.00 86.94 116 ASN A O 1
ATOM 968 N N . ASP A 1 117 ? 10.961 8.037 -13.385 1.00 86.69 117 ASP A N 1
ATOM 969 C CA . ASP A 1 117 ? 10.420 7.425 -12.181 1.00 86.69 117 ASP A CA 1
ATOM 970 C C . ASP A 1 117 ? 10.072 8.501 -11.156 1.00 86.69 117 ASP A C 1
ATOM 972 O O . ASP A 1 117 ? 9.037 8.394 -10.523 1.00 86.69 117 ASP A O 1
ATOM 976 N N . MET A 1 118 ? 10.842 9.587 -11.050 1.00 87.31 118 MET A N 1
ATOM 977 C CA . MET A 1 118 ? 10.580 10.643 -10.060 1.00 87.31 118 MET A CA 1
ATOM 978 C C . MET A 1 118 ? 9.240 11.363 -10.268 1.00 87.31 118 MET A C 1
ATOM 980 O O . MET A 1 118 ? 8.640 11.826 -9.304 1.00 87.31 118 MET A O 1
ATOM 984 N N . GLU A 1 119 ? 8.761 11.418 -11.509 1.00 88.19 119 GLU A N 1
ATOM 985 C CA . GLU A 1 119 ? 7.479 12.030 -11.892 1.00 88.19 119 GLU A CA 1
ATOM 986 C C . GLU A 1 119 ? 6.333 11.005 -11.984 1.00 88.19 119 GLU A C 1
ATOM 988 O O . GLU A 1 119 ? 5.197 11.348 -12.307 1.00 88.19 119 GLU A O 1
ATOM 993 N N . ALA A 1 120 ? 6.619 9.725 -11.734 1.00 86.94 120 ALA A N 1
ATOM 994 C CA . ALA A 1 120 ? 5.657 8.645 -11.883 1.00 86.94 120 ALA A CA 1
ATOM 995 C C . ALA A 1 120 ? 4.601 8.660 -10.771 1.00 86.94 120 ALA A C 1
ATOM 997 O O . ALA A 1 120 ? 4.934 8.717 -9.583 1.00 86.94 120 ALA A O 1
ATOM 998 N N . VAL A 1 121 ? 3.336 8.513 -11.170 1.00 87.00 121 VAL A N 1
ATOM 999 C CA . VAL A 1 121 ? 2.159 8.394 -10.286 1.00 87.00 121 VAL A CA 1
ATOM 1000 C C . VAL A 1 121 ? 1.362 7.110 -10.547 1.00 87.00 121 VAL A C 1
ATOM 1002 O O . VAL A 1 121 ? 0.206 6.991 -10.165 1.00 87.00 121 VAL A O 1
ATOM 1005 N N . ASP A 1 122 ? 1.986 6.150 -11.230 1.00 89.19 122 ASP A N 1
ATOM 1006 C CA . ASP A 1 122 ? 1.406 4.917 -11.770 1.00 89.19 122 ASP A CA 1
ATOM 1007 C C . ASP A 1 122 ? 1.979 3.641 -11.109 1.00 89.19 122 ASP A C 1
ATOM 1009 O O . ASP A 1 122 ? 2.023 2.572 -11.724 1.00 89.19 122 ASP A O 1
ATOM 1013 N N . TRP A 1 123 ? 2.448 3.731 -9.855 1.00 90.50 123 TRP A N 1
ATOM 1014 C CA . TRP A 1 123 ? 2.993 2.586 -9.109 1.00 90.50 123 TRP A CA 1
ATOM 1015 C C . TRP A 1 123 ? 1.927 1.826 -8.328 1.00 90.50 123 TRP A C 1
ATOM 1017 O O . TRP A 1 123 ? 1.265 2.391 -7.474 1.00 90.50 123 TRP A O 1
ATOM 1027 N N . GLU A 1 124 ? 1.828 0.518 -8.507 1.00 89.62 124 GLU A N 1
ATOM 1028 C CA . GLU A 1 124 ? 0.833 -0.324 -7.842 1.00 89.62 124 GLU A CA 1
ATOM 1029 C C . GLU A 1 124 ? 1.468 -1.254 -6.803 1.00 89.62 124 GLU A C 1
ATOM 1031 O O . GLU A 1 124 ? 2.612 -1.690 -6.949 1.00 89.62 124 GLU A O 1
ATOM 1036 N N . LEU A 1 125 ? 0.691 -1.657 -5.794 1.00 86.88 125 LEU A N 1
ATOM 1037 C CA . LEU A 1 125 ? 1.058 -2.779 -4.926 1.00 86.88 125 LEU A CA 1
ATOM 1038 C C . LEU A 1 125 ? 1.064 -4.094 -5.715 1.00 86.88 125 LEU A C 1
ATOM 1040 O O . LEU A 1 125 ? 0.113 -4.431 -6.418 1.00 86.88 125 LEU A O 1
ATOM 1044 N N . TYR A 1 126 ? 2.120 -4.881 -5.531 1.00 82.56 126 TYR A N 1
ATOM 1045 C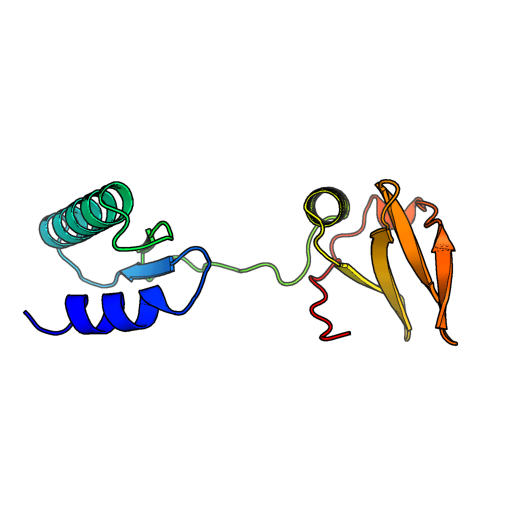 CA . TYR A 1 126 ? 2.265 -6.201 -6.128 1.00 82.56 126 TYR A CA 1
ATOM 1046 C C . TYR A 1 126 ? 2.165 -7.271 -5.037 1.00 82.56 126 TYR A C 1
ATOM 1048 O O . TYR A 1 126 ? 3.037 -7.388 -4.180 1.00 82.56 126 TYR A O 1
ATOM 1056 N N . ARG A 1 127 ? 1.090 -8.066 -5.055 1.00 69.62 127 ARG A N 1
ATOM 1057 C CA . ARG A 1 127 ? 0.963 -9.269 -4.222 1.00 69.62 127 ARG A CA 1
ATOM 1058 C C . ARG A 1 127 ? 1.296 -10.468 -5.095 1.00 69.62 127 ARG A C 1
ATOM 1060 O O . ARG A 1 127 ? 0.565 -10.748 -6.037 1.00 69.62 127 ARG A O 1
ATOM 1067 N N . SER A 1 128 ? 2.396 -11.148 -4.809 1.00 61.22 128 SER A N 1
ATOM 1068 C CA . SER A 1 128 ? 2.709 -12.419 -5.455 1.00 61.22 128 SER A CA 1
ATOM 1069 C C . SER A 1 128 ? 2.957 -13.478 -4.404 1.00 61.22 128 SER A C 1
ATOM 1071 O O . SER A 1 128 ? 3.732 -13.233 -3.481 1.00 61.22 128 SER A O 1
ATOM 1073 N N . GLU A 1 129 ? 2.339 -14.636 -4.586 1.00 48.12 129 GLU A N 1
ATOM 1074 C CA . GLU A 1 129 ? 2.391 -15.791 -3.682 1.00 48.12 129 GLU A CA 1
ATOM 1075 C C . GLU A 1 129 ? 3.649 -16.665 -3.871 1.00 48.12 129 GLU A C 1
ATOM 1077 O O . GLU A 1 129 ? 3.603 -17.862 -3.613 1.00 48.12 129 GLU A O 1
ATOM 1082 N N . TRP A 1 130 ? 4.758 -16.086 -4.344 1.00 46.28 130 TRP A N 1
ATOM 1083 C CA . TRP A 1 130 ? 6.036 -16.795 -4.504 1.00 46.28 130 TRP A CA 1
ATOM 1084 C C . TRP A 1 130 ? 6.860 -16.739 -3.222 1.00 46.28 130 TRP A C 1
ATOM 1086 O O . TRP A 1 130 ? 7.039 -15.602 -2.709 1.00 46.28 130 TRP A O 1
#

Sequence (130 aa):
MELIESYLEKAKKVRGVYVLKVRDIEEDVLHEIAVQWSQRLKDGIIDAPLIMIPDYAELDYEKMFTFERAMQILRSKGKVRRRIWSAYTHLFVDQDGIIMKYVDHGCVIPYQIKTNDMEAVDWELYRSEW

Radius of gyration: 19.89 Å; chains: 1; bounding box: 49×29×48 Å

Organism: NCBI:txid883812

Foldseek 3Di:
DPPLVVVLVVQQVDPDAAEDADDPDDPVVVVVSQVVQVVCCVVVVGVYYYDYDYNPDDDPPPQWAALVVQVVCQQVQFKKWADDDPDIWIWHADPVRFIWTDDPPGDIDGDDDDPVRNGDRGMGTDDDPD